Protein AF-A0AAU7Q497-F1 (afdb_monomer_lite)

Organism: NCBI:txid3157919

Secondary structure (DSSP, 8-state):
---SSSSS-TT-----S--PPPPHHHHHHHHHHHHSTT--TT--------SS---HHHHHHHHHHHHHH-GGGG-----

pLDDT: mean 80.64, std 21.04, range [35.56, 98.25]

Radius of gyration: 16.97 Å; chains: 1; bounding box: 32×35×43 Å

InterPro domains:
  IPR001242 Condensation domain [PF00668] (20-78)
  IPR023213 Chloramphenicol acetyltransferase-like domain superfamily [G3DSA:3.30.559.10] (10-79)

Structure (mmCIF, N/CA/C/O backbone):
data_AF-A0AAU7Q497-F1
#
_entry.id   AF-A0AAU7Q497-F1
#
loop_
_atom_site.group_PDB
_atom_site.id
_atom_site.type_symbol
_atom_site.label_atom_id
_atom_site.label_alt_id
_atom_site.label_comp_id
_atom_site.label_asym_id
_atom_site.label_entity_id
_atom_site.label_seq_id
_atom_site.pdbx_PDB_ins_code
_atom_site.Cartn_x
_atom_site.Cartn_y
_atom_site.Cartn_z
_atom_site.occupancy
_atom_site.B_iso_or_equiv
_atom_site.auth_seq_id
_atom_site.auth_comp_id
_atom_site.auth_asym_id
_atom_site.auth_atom_id
_atom_site.pdbx_PDB_model_num
ATOM 1 N N . MET A 1 1 ? -17.828 -21.800 -6.478 1.00 37.94 1 MET A N 1
ATOM 2 C CA . MET A 1 1 ? -16.615 -21.787 -7.320 1.00 37.94 1 MET A CA 1
ATOM 3 C C . MET A 1 1 ? -16.589 -20.439 -8.034 1.00 37.94 1 MET A C 1
ATOM 5 O O . MET A 1 1 ? -17.181 -20.283 -9.090 1.00 37.94 1 MET A O 1
ATOM 9 N N . THR A 1 2 ? -16.117 -19.413 -7.333 1.00 35.56 2 THR A N 1
ATOM 10 C CA . THR A 1 2 ? -16.355 -17.986 -7.612 1.00 35.56 2 THR A CA 1
ATOM 11 C C . THR A 1 2 ? -15.146 -17.363 -8.306 1.00 35.56 2 THR A C 1
ATOM 13 O O . THR A 1 2 ? -14.228 -16.924 -7.628 1.00 35.56 2 THR A O 1
ATOM 16 N N . GLU A 1 3 ? -15.160 -17.309 -9.639 1.00 36.53 3 GLU A N 1
ATOM 17 C CA . GLU A 1 3 ? -14.112 -16.648 -10.447 1.00 36.53 3 GLU A CA 1
ATOM 18 C C . GLU A 1 3 ? -14.655 -15.574 -11.412 1.00 36.53 3 GLU A C 1
ATOM 20 O O . GLU A 1 3 ? -13.936 -15.080 -12.271 1.00 36.53 3 GLU A O 1
ATOM 25 N N . GLN A 1 4 ? -15.918 -15.156 -11.277 1.00 36.50 4 GLN A N 1
ATOM 26 C CA . GLN A 1 4 ? -16.552 -14.261 -12.263 1.00 36.50 4 GLN A CA 1
ATOM 27 C C . GLN A 1 4 ? -16.847 -12.830 -11.786 1.00 36.50 4 GLN A C 1
ATOM 29 O O . GLN A 1 4 ? -17.341 -12.030 -12.568 1.00 36.50 4 GLN A O 1
ATOM 34 N N . VAL A 1 5 ? -16.505 -12.449 -10.550 1.00 44.22 5 VAL A N 1
ATOM 35 C CA . VAL A 1 5 ? -16.893 -11.126 -10.003 1.00 44.22 5 VAL A CA 1
ATOM 36 C C . VAL A 1 5 ? -15.838 -10.024 -10.242 1.00 44.22 5 VAL A C 1
ATOM 38 O O . VAL A 1 5 ? -16.117 -8.850 -10.024 1.00 44.22 5 VAL A O 1
ATOM 41 N N . PHE A 1 6 ? -14.639 -10.347 -10.747 1.00 40.50 6 PHE A N 1
ATOM 42 C CA . PHE A 1 6 ? -13.533 -9.374 -10.861 1.00 40.50 6 PHE A CA 1
ATOM 43 C C . PHE A 1 6 ? -13.298 -8.785 -12.268 1.00 40.50 6 PHE A C 1
ATOM 45 O O . PHE A 1 6 ? -12.335 -8.045 -12.451 1.00 40.50 6 PHE A O 1
ATOM 52 N N . ASN A 1 7 ? -14.153 -9.075 -13.262 1.00 44.81 7 ASN A N 1
ATOM 53 C CA . ASN A 1 7 ? -13.887 -8.717 -14.670 1.00 44.81 7 ASN A CA 1
ATOM 54 C C . ASN A 1 7 ? -14.885 -7.735 -15.328 1.00 44.81 7 ASN A C 1
ATOM 56 O O . ASN A 1 7 ? -14.815 -7.508 -16.531 1.00 44.81 7 ASN A O 1
ATOM 60 N N . GLU A 1 8 ? -15.808 -7.114 -14.584 1.00 38.62 8 GLU A N 1
ATOM 61 C CA . GLU A 1 8 ? -16.798 -6.191 -15.186 1.00 38.62 8 GLU A CA 1
ATOM 62 C C . GLU A 1 8 ? -16.606 -4.704 -14.839 1.00 38.62 8 GLU A C 1
ATOM 64 O O . GLU A 1 8 ? -17.282 -3.853 -15.412 1.00 38.62 8 GLU A O 1
ATOM 69 N N . ASN A 1 9 ? -15.635 -4.348 -13.988 1.00 39.31 9 ASN A N 1
ATOM 70 C CA . ASN A 1 9 ? -15.424 -2.957 -13.547 1.00 39.31 9 ASN A CA 1
ATOM 71 C C . ASN A 1 9 ? -14.183 -2.260 -14.130 1.00 39.31 9 ASN A C 1
ATOM 73 O O . ASN A 1 9 ? -13.832 -1.154 -13.722 1.00 39.31 9 ASN A O 1
ATOM 77 N N . SER A 1 10 ? -13.543 -2.845 -15.141 1.00 45.22 10 SER A N 1
ATOM 78 C CA . SER A 1 10 ? -12.335 -2.310 -15.790 1.00 45.22 10 SER A CA 1
ATOM 79 C C . SER A 1 10 ? -12.575 -1.056 -16.649 1.00 45.22 10 SER A C 1
ATOM 81 O O . SER A 1 10 ? -11.674 -0.636 -17.371 1.00 45.22 10 SER A O 1
ATOM 83 N N . ARG A 1 11 ? -13.774 -0.449 -16.638 1.00 50.03 11 ARG A N 1
ATOM 84 C CA . ARG A 1 11 ? -14.163 0.541 -17.660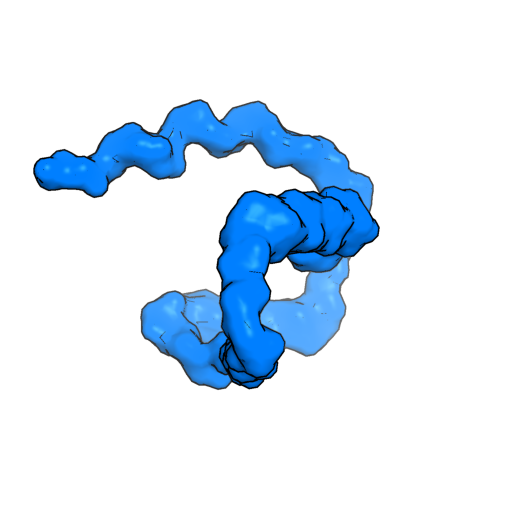 1.00 50.03 11 ARG A CA 1
ATOM 85 C C . ARG A 1 11 ? -14.188 2.012 -17.278 1.00 50.03 11 ARG A C 1
ATOM 87 O O . ARG A 1 11 ? -14.341 2.802 -18.203 1.00 50.03 11 ARG A O 1
ATOM 94 N N . ARG A 1 12 ? -13.968 2.421 -16.024 1.00 39.81 12 ARG A N 1
ATOM 95 C CA . ARG A 1 12 ? -13.680 3.835 -15.687 1.00 39.81 12 ARG A CA 1
ATOM 96 C C . ARG A 1 12 ? -12.833 3.946 -14.422 1.00 39.81 12 ARG A C 1
ATOM 98 O O . ARG A 1 12 ? -13.356 4.241 -13.352 1.00 39.81 12 ARG A O 1
ATOM 105 N N . LEU A 1 13 ? -11.520 3.759 -14.551 1.00 45.12 13 LEU A N 1
ATOM 106 C CA . LEU A 1 13 ? -10.620 4.421 -13.609 1.00 45.12 13 LEU A CA 1
ATOM 107 C C . LEU A 1 13 ? -10.807 5.939 -13.806 1.00 45.12 13 LEU A C 1
ATOM 109 O O . LEU A 1 13 ? -10.880 6.380 -14.959 1.00 45.12 13 LEU A O 1
ATOM 113 N N 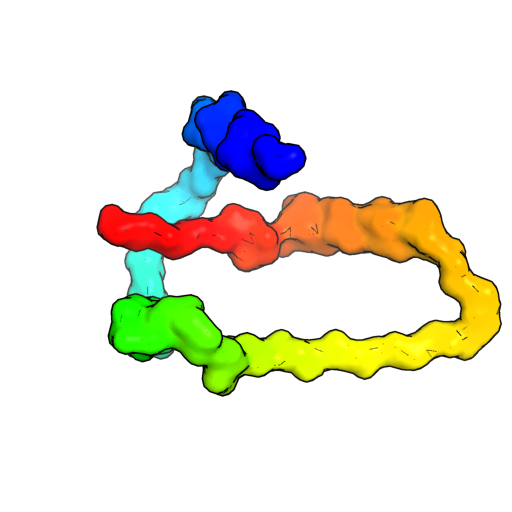. PRO A 1 14 ? -10.969 6.739 -12.738 1.00 47.34 14 PRO A N 1
ATOM 114 C CA . PRO A 1 14 ? -10.949 8.192 -12.866 1.00 47.34 14 PRO A CA 1
ATOM 115 C C . PRO A 1 14 ? -9.688 8.592 -13.638 1.00 47.34 14 PRO A C 1
ATOM 117 O O . PRO A 1 14 ? -8.623 8.034 -13.386 1.00 47.34 14 PRO A O 1
ATOM 120 N N . GLN A 1 15 ? -9.827 9.501 -14.607 1.00 51.28 15 GLN A N 1
ATOM 121 C CA . GLN A 1 15 ? -8.714 9.977 -15.432 1.00 51.28 15 GLN A CA 1
ATOM 122 C C . GLN A 1 15 ? -7.555 10.395 -14.516 1.00 51.28 15 GLN A C 1
ATOM 124 O O . GLN A 1 15 ? -7.694 11.341 -13.739 1.00 51.28 15 GLN A O 1
ATOM 129 N N . CYS A 1 16 ? -6.443 9.655 -14.565 1.00 50.00 16 CYS A N 1
ATOM 130 C CA . CYS A 1 16 ? -5.227 10.012 -13.846 1.00 50.00 16 CYS A CA 1
ATOM 131 C C . CYS A 1 16 ? -4.711 11.348 -14.410 1.00 50.00 16 CYS A C 1
ATOM 133 O O . CYS A 1 16 ? -4.594 11.471 -15.634 1.00 50.00 16 CYS A O 1
ATOM 135 N N . PRO A 1 17 ? -4.407 12.355 -13.577 1.00 48.53 17 PRO A N 1
ATOM 136 C CA . PRO A 1 17 ? -3.748 13.565 -14.039 1.00 48.53 17 PRO A CA 1
ATOM 137 C C . PRO A 1 17 ? -2.313 13.221 -14.466 1.00 48.53 17 PRO A C 1
ATOM 139 O O . PRO A 1 17 ? -1.423 13.087 -13.639 1.00 48.53 17 PRO A O 1
ATOM 142 N N . GLY A 1 18 ? -2.089 13.090 -15.774 1.00 57.84 18 GLY A N 1
ATOM 143 C CA . GLY A 1 18 ? -0.760 12.930 -16.361 1.00 57.84 18 GLY A CA 1
ATOM 144 C C . GLY A 1 18 ? -0.207 11.510 -16.258 1.00 57.84 18 GLY A C 1
ATOM 145 O O . GLY A 1 18 ? 0.053 10.978 -15.186 1.00 57.84 18 GLY A O 1
ATOM 146 N N . GLU A 1 19 ? 0.028 10.896 -17.409 1.00 64.19 19 GLU A N 1
ATOM 147 C CA . GLU A 1 19 ? 0.938 9.764 -17.532 1.00 64.19 19 GLU A CA 1
ATOM 148 C C . GLU A 1 19 ? 2.345 10.257 -17.159 1.00 64.19 19 GLU A C 1
ATOM 150 O O . GLU A 1 19 ? 3.014 10.948 -17.927 1.00 64.19 19 GLU A O 1
ATOM 155 N N . GLN A 1 20 ? 2.738 10.016 -15.909 1.00 73.38 20 GLN A N 1
ATOM 156 C CA . GLN A 1 20 ? 4.038 10.405 -15.376 1.00 73.38 20 GLN A CA 1
ATOM 157 C C . GLN A 1 20 ? 4.991 9.216 -15.459 1.00 73.38 20 GLN A C 1
ATOM 159 O O . GLN A 1 20 ? 4.630 8.087 -15.127 1.00 73.38 20 GLN A O 1
ATOM 164 N N . GLY A 1 21 ? 6.222 9.477 -15.902 1.00 82.62 21 GLY A N 1
ATOM 165 C CA . GLY A 1 21 ? 7.276 8.470 -15.901 1.00 82.62 21 GLY A CA 1
ATOM 166 C C . GLY A 1 21 ? 7.613 8.016 -14.480 1.00 82.62 21 GLY A C 1
ATOM 167 O O . GLY A 1 21 ? 7.579 8.810 -13.539 1.00 82.62 21 GLY A O 1
ATOM 168 N N . LEU A 1 22 ? 7.962 6.736 -14.336 1.00 87.06 22 LEU A N 1
ATOM 169 C CA . LEU A 1 22 ? 8.475 6.195 -13.080 1.00 87.06 22 LEU A CA 1
ATOM 170 C C . LEU A 1 22 ? 9.780 6.888 -12.690 1.00 87.06 22 LEU A C 1
ATOM 172 O O . LEU A 1 22 ? 10.637 7.133 -13.541 1.00 87.06 22 LEU A O 1
ATOM 176 N N . SER A 1 23 ? 9.975 7.118 -11.391 1.00 90.31 23 SER A N 1
ATOM 177 C CA . SER A 1 23 ? 11.318 7.398 -10.883 1.00 90.31 23 SER A CA 1
ATOM 178 C C . SER A 1 23 ? 12.237 6.190 -11.096 1.00 90.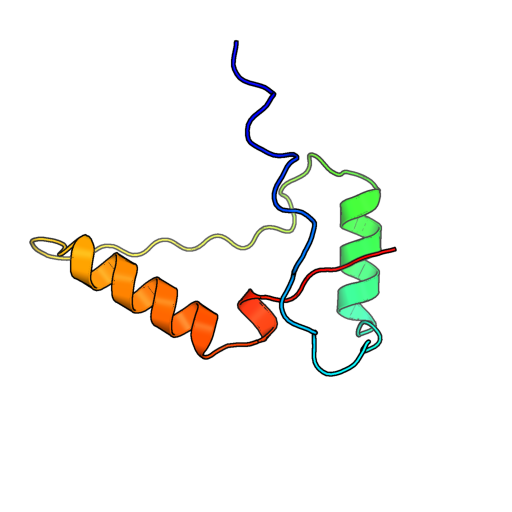31 23 SER A C 1
ATOM 180 O O . SER A 1 23 ? 11.774 5.053 -11.226 1.00 90.31 23 SER A O 1
ATOM 182 N N . GLU A 1 24 ? 13.554 6.403 -11.077 1.00 92.44 24 GLU A N 1
ATOM 183 C CA . GLU A 1 24 ? 14.539 5.322 -11.243 1.00 92.44 24 GLU A CA 1
ATOM 184 C C . GLU A 1 24 ? 14.347 4.190 -10.214 1.00 92.44 24 GLU A C 1
ATOM 186 O O . GLU A 1 24 ? 14.447 3.003 -10.541 1.00 92.44 24 GLU A O 1
ATOM 191 N N . GLN A 1 25 ? 13.997 4.539 -8.971 1.00 92.12 25 GLN A N 1
ATOM 192 C CA . GLN A 1 25 ? 13.725 3.571 -7.906 1.00 92.12 25 GLN A CA 1
ATOM 193 C C . GLN A 1 25 ? 12.413 2.815 -8.141 1.00 92.12 25 GLN A C 1
ATOM 195 O O . GLN A 1 25 ? 12.363 1.602 -7.934 1.00 92.12 25 GLN A O 1
ATOM 200 N N . GLN A 1 26 ? 11.362 3.500 -8.606 1.00 93.38 26 GLN A N 1
ATOM 201 C CA . GLN A 1 26 ? 10.096 2.853 -8.958 1.00 93.38 26 GLN A CA 1
ATOM 202 C C . GLN A 1 26 ? 10.276 1.894 -10.140 1.00 93.38 26 GLN A C 1
ATOM 204 O O . GLN A 1 26 ? 9.771 0.777 -10.089 1.00 93.38 26 GLN A O 1
ATOM 209 N N . ALA A 1 27 ? 11.044 2.279 -11.164 1.00 91.69 27 ALA A N 1
ATOM 210 C CA . ALA A 1 27 ? 11.356 1.420 -12.305 1.00 91.69 27 ALA A CA 1
ATOM 211 C C . ALA A 1 27 ? 12.153 0.171 -11.890 1.00 91.69 27 ALA A C 1
ATOM 213 O O . ALA A 1 27 ? 11.849 -0.933 -12.343 1.00 91.69 27 ALA A O 1
ATOM 214 N N . SER A 1 28 ? 13.120 0.326 -10.980 1.00 93.31 28 SER A N 1
ATOM 215 C CA . SER A 1 28 ? 13.911 -0.792 -10.446 1.00 93.31 28 SER A CA 1
ATOM 216 C C . SER A 1 28 ? 13.050 -1.777 -9.648 1.00 93.31 28 SER A C 1
ATOM 218 O O . SER A 1 28 ? 13.116 -2.983 -9.879 1.00 93.31 28 SER A O 1
ATOM 220 N N . LEU A 1 29 ? 12.195 -1.279 -8.748 1.00 92.44 29 LEU A N 1
ATOM 221 C CA . LEU A 1 29 ? 11.268 -2.125 -7.989 1.00 92.44 29 LEU A CA 1
ATOM 222 C C . LEU A 1 29 ? 10.221 -2.783 -8.893 1.00 92.44 29 LEU A C 1
ATOM 224 O O . LEU A 1 29 ? 9.912 -3.957 -8.713 1.00 92.44 29 LEU A O 1
ATOM 228 N N . TRP A 1 30 ? 9.717 -2.068 -9.900 1.00 90.94 30 TRP A N 1
ATOM 229 C CA . TRP A 1 30 ? 8.779 -2.616 -10.879 1.00 90.94 30 TRP A CA 1
ATOM 230 C C . TRP A 1 30 ? 9.394 -3.746 -11.708 1.00 90.94 30 TRP A C 1
ATOM 232 O O . TRP A 1 30 ? 8.738 -4.754 -11.974 1.00 90.94 30 TRP A O 1
ATOM 242 N N . PHE A 1 31 ? 10.666 -3.616 -12.089 1.00 91.50 31 PHE A N 1
ATOM 243 C CA . PHE A 1 31 ? 11.402 -4.690 -12.749 1.00 91.50 31 PHE A CA 1
ATOM 244 C C . PHE A 1 31 ? 11.518 -5.931 -11.851 1.00 91.50 31 PHE A C 1
ATOM 246 O O . PHE A 1 31 ? 11.224 -7.039 -12.301 1.00 91.50 31 PHE A O 1
ATOM 253 N N . LEU A 1 32 ? 11.877 -5.746 -10.577 1.00 92.00 32 LEU A N 1
ATOM 254 C CA . LEU A 1 32 ? 12.010 -6.838 -9.608 1.00 92.00 32 LEU A CA 1
ATOM 255 C C . LEU A 1 32 ? 10.672 -7.543 -9.345 1.00 92.00 32 LEU A C 1
ATOM 257 O O . LEU A 1 32 ? 10.612 -8.770 -9.397 1.00 92.00 32 LEU A O 1
ATOM 261 N N . ALA A 1 33 ? 9.587 -6.784 -9.170 1.00 90.25 33 ALA A N 1
ATOM 262 C CA . ALA A 1 33 ? 8.244 -7.331 -8.971 1.00 90.25 33 ALA A CA 1
ATOM 263 C C . ALA A 1 33 ? 7.767 -8.188 -10.160 1.00 90.25 33 ALA A C 1
ATOM 265 O O . ALA A 1 33 ? 6.995 -9.126 -9.987 1.00 90.25 33 ALA A O 1
ATOM 266 N N . ARG A 1 34 ? 8.242 -7.905 -11.381 1.00 90.25 34 ARG A N 1
ATOM 267 C CA . ARG A 1 34 ? 7.922 -8.701 -12.580 1.00 90.25 34 ARG A CA 1
ATOM 268 C C . ARG A 1 34 ? 8.739 -9.984 -12.704 1.00 90.25 34 ARG A C 1
ATOM 270 O O . ARG A 1 34 ? 8.308 -10.887 -13.416 1.00 90.25 34 ARG A O 1
ATOM 277 N N . LEU A 1 35 ? 9.908 -10.058 -12.071 1.00 93.75 35 LEU A N 1
ATOM 278 C CA . LEU A 1 35 ? 10.764 -11.244 -12.114 1.00 93.75 35 LEU A CA 1
ATOM 279 C C . LEU A 1 35 ? 10.236 -12.359 -11.198 1.00 93.75 35 LEU A C 1
ATOM 281 O O . LEU A 1 35 ? 10.378 -13.534 -11.528 1.00 93.75 35 LEU A O 1
ATOM 285 N N . ALA A 1 36 ? 9.606 -11.986 -10.082 1.00 91.69 36 ALA A N 1
ATOM 286 C CA . ALA A 1 36 ? 9.008 -12.899 -9.114 1.00 91.69 36 ALA A CA 1
ATOM 287 C C . ALA A 1 36 ? 7.655 -12.340 -8.620 1.00 91.69 36 ALA A C 1
ATOM 289 O O . ALA A 1 36 ? 7.598 -11.730 -7.554 1.00 91.69 36 ALA A O 1
ATOM 290 N N . PRO A 1 37 ? 6.562 -12.510 -9.389 1.00 86.56 37 PRO A N 1
ATOM 291 C CA . PRO A 1 37 ? 5.273 -11.871 -9.097 1.00 86.56 37 PRO A CA 1
ATOM 292 C C . PRO A 1 37 ? 4.596 -12.377 -7.818 1.00 86.56 37 PRO A C 1
ATOM 294 O O . PRO A 1 37 ? 3.800 -11.655 -7.223 1.00 86.56 37 PRO A O 1
ATOM 297 N N . ASP A 1 38 ? 4.924 -13.596 -7.389 1.00 91.31 38 ASP A N 1
ATOM 298 C CA . ASP A 1 38 ? 4.383 -14.202 -6.169 1.00 91.31 38 ASP A CA 1
ATOM 299 C C . ASP A 1 38 ? 5.235 -13.888 -4.923 1.00 91.31 38 ASP A C 1
ATOM 301 O O . ASP A 1 38 ? 4.901 -14.319 -3.818 1.00 91.31 38 ASP A O 1
ATOM 305 N N . ASP A 1 39 ? 6.342 -13.151 -5.082 1.00 91.56 39 ASP A N 1
ATOM 306 C CA . ASP A 1 39 ? 7.238 -12.797 -3.983 1.00 91.56 39 ASP A CA 1
ATOM 307 C C . ASP A 1 39 ? 6.784 -11.510 -3.275 1.00 91.56 39 ASP A C 1
ATOM 309 O O . ASP A 1 39 ? 6.581 -10.454 -3.877 1.00 91.56 39 ASP A O 1
ATOM 313 N N . ALA A 1 40 ? 6.653 -11.595 -1.953 1.00 90.62 40 ALA A N 1
ATOM 314 C CA . ALA A 1 40 ? 6.255 -10.496 -1.084 1.00 90.62 40 ALA A CA 1
ATOM 315 C C . ALA A 1 40 ? 7.448 -9.705 -0.517 1.00 90.62 40 ALA A C 1
ATOM 317 O O . ALA A 1 40 ? 7.234 -8.823 0.316 1.00 90.62 40 ALA A O 1
ATOM 318 N N . ALA A 1 41 ?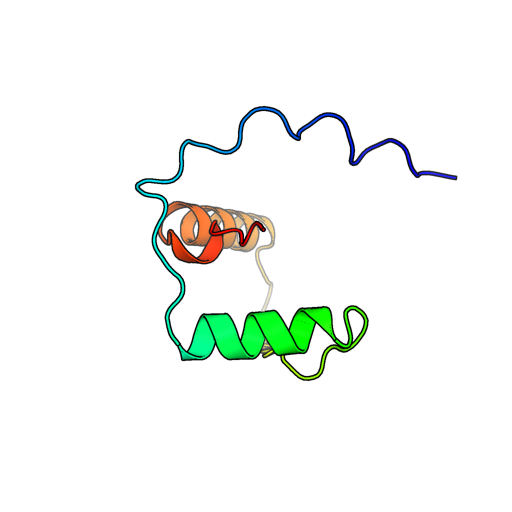 8.687 -9.993 -0.936 1.00 91.88 41 ALA A N 1
ATOM 319 C CA . ALA A 1 41 ? 9.913 -9.391 -0.399 1.00 91.88 41 ALA A CA 1
ATOM 320 C C . ALA A 1 41 ? 9.912 -7.850 -0.365 1.00 91.88 41 ALA A C 1
ATOM 322 O O . ALA A 1 41 ? 10.570 -7.252 0.487 1.00 91.88 41 ALA A O 1
ATOM 323 N N . TYR A 1 42 ? 9.159 -7.201 -1.258 1.00 89.75 42 TYR A N 1
ATOM 324 C CA . TYR A 1 42 ? 9.077 -5.739 -1.365 1.00 89.75 42 TYR A CA 1
ATOM 325 C C . TYR A 1 42 ? 7.820 -5.131 -0.720 1.00 89.75 42 TYR A C 1
ATOM 327 O O . TYR A 1 42 ? 7.580 -3.929 -0.847 1.00 89.75 42 TYR A O 1
ATOM 335 N N . ASN A 1 43 ? 7.030 -5.927 0.007 1.00 92.19 43 ASN A N 1
ATOM 336 C CA . ASN A 1 43 ? 5.887 -5.436 0.771 1.00 92.19 43 ASN A CA 1
ATOM 337 C C . ASN A 1 43 ? 6.342 -4.879 2.123 1.00 92.19 43 ASN A C 1
ATOM 339 O O . ASN A 1 43 ? 6.864 -5.600 2.972 1.00 92.19 43 ASN A O 1
ATOM 343 N N . ILE A 1 44 ? 6.071 -3.597 2.364 1.00 93.44 44 ILE A N 1
ATOM 344 C CA . ILE A 1 44 ? 6.257 -2.980 3.681 1.00 93.44 44 ILE A CA 1
ATOM 345 C C . ILE A 1 44 ? 4.930 -3.072 4.434 1.00 93.44 44 ILE A C 1
ATOM 347 O O . ILE A 1 44 ? 3.979 -2.355 4.126 1.00 93.44 44 ILE A O 1
ATOM 351 N N . ALA A 1 45 ? 4.864 -3.959 5.426 1.00 94.38 45 ALA A N 1
ATOM 352 C CA . ALA A 1 45 ? 3.691 -4.132 6.275 1.00 94.38 45 ALA A CA 1
ATOM 353 C C . ALA A 1 45 ? 3.870 -3.418 7.620 1.00 94.38 45 ALA A C 1
ATOM 355 O O . ALA A 1 45 ? 4.930 -3.484 8.243 1.00 94.38 45 ALA A O 1
ATOM 356 N N . CYS A 1 46 ? 2.810 -2.773 8.099 1.00 95.00 46 CYS A N 1
ATOM 357 C CA . CYS A 1 46 ? 2.749 -2.216 9.444 1.00 95.00 46 CYS A CA 1
ATOM 358 C C . CYS A 1 46 ? 1.458 -2.652 10.145 1.00 95.00 46 CYS A C 1
ATOM 360 O O . CYS A 1 46 ? 0.437 -2.904 9.508 1.00 95.00 46 CYS A O 1
ATOM 362 N N . ALA A 1 47 ? 1.515 -2.752 11.471 1.00 94.94 47 ALA A N 1
ATOM 363 C CA . ALA A 1 47 ? 0.369 -3.068 12.311 1.00 94.94 47 ALA A CA 1
ATOM 364 C C . ALA A 1 47 ? 0.335 -2.111 13.502 1.00 94.94 47 ALA A C 1
ATOM 366 O O . ALA A 1 47 ? 1.374 -1.775 14.073 1.00 94.94 47 ALA A O 1
ATOM 367 N N . CYS A 1 48 ? -0.863 -1.684 13.890 1.00 92.62 48 CYS A N 1
ATOM 368 C CA . CYS A 1 48 ? -1.085 -0.867 15.073 1.00 92.62 48 CYS A CA 1
ATOM 369 C C . CYS A 1 48 ? -2.075 -1.554 16.015 1.00 92.62 48 CYS A C 1
ATOM 371 O O . CYS A 1 48 ? -2.934 -2.332 15.597 1.00 92.62 48 CYS A O 1
ATOM 373 N N . ARG A 1 49 ? -1.933 -1.278 17.312 1.00 94.38 49 ARG A N 1
ATOM 374 C CA . ARG A 1 49 ? -2.839 -1.772 18.349 1.00 94.38 49 ARG A CA 1
ATOM 375 C C . ARG A 1 49 ? -3.757 -0.638 18.782 1.00 94.38 49 ARG A C 1
ATOM 377 O O . ARG A 1 49 ? -3.270 0.405 19.207 1.00 94.38 49 ARG A O 1
ATOM 384 N N . SER A 1 50 ? -5.065 -0.867 18.705 1.00 92.75 50 SER A N 1
ATOM 385 C CA . SER A 1 50 ? -6.051 -0.003 19.356 1.00 92.75 50 SER A CA 1
ATOM 386 C C . SER A 1 50 ? -6.161 -0.368 20.835 1.00 92.75 50 SER A C 1
ATOM 388 O O . 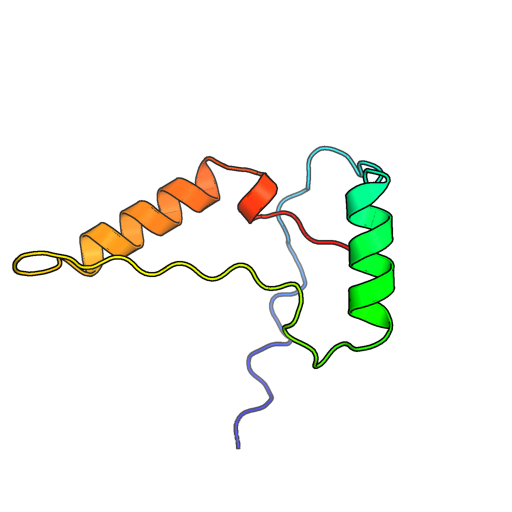SER A 1 50 ? -6.154 -1.552 21.183 1.00 92.75 50 SER A O 1
ATOM 390 N N . PHE A 1 51 ? -6.275 0.638 21.698 1.00 93.44 51 PHE A N 1
ATOM 391 C CA . PHE A 1 51 ? -6.595 0.453 23.109 1.00 93.44 51 PHE A CA 1
ATOM 392 C C . PHE A 1 51 ? -8.056 0.855 23.316 1.00 93.44 51 PHE A C 1
ATOM 394 O O . PHE A 1 51 ? -8.397 2.023 23.154 1.00 93.44 51 PHE A O 1
ATOM 401 N N . GLY A 1 52 ? -8.911 -0.114 23.649 1.00 92.31 52 GLY A N 1
ATOM 402 C CA . GLY A 1 52 ? -10.360 0.086 23.766 1.00 92.31 52 GLY A CA 1
ATOM 403 C C . GLY A 1 52 ? -11.145 -0.400 22.546 1.00 92.31 52 GLY A C 1
ATOM 404 O O . GLY A 1 52 ? -10.598 -1.063 21.660 1.00 92.31 52 GLY A O 1
ATOM 405 N N . GLU A 1 53 ? -12.445 -0.100 22.527 1.00 94.44 53 GLU A N 1
ATOM 406 C CA . GLU A 1 53 ? -13.329 -0.489 21.427 1.00 94.44 53 GLU A CA 1
ATOM 407 C C . GLU A 1 53 ? -12.974 0.273 20.148 1.00 94.44 53 GLU A C 1
ATOM 409 O O . GLU A 1 53 ? -12.830 1.496 20.137 1.00 94.44 53 GLU A O 1
ATOM 414 N N . LEU A 1 54 ? -12.804 -0.474 19.058 1.00 95.62 54 LEU A N 1
ATOM 415 C CA . LEU A 1 54 ? -12.529 0.083 17.742 1.00 95.62 54 LEU A CA 1
ATOM 416 C C . LEU A 1 54 ? -13.848 0.298 16.998 1.00 95.62 54 LEU A C 1
ATOM 418 O O . LEU A 1 54 ? -14.538 -0.664 16.660 1.00 95.62 54 LEU A O 1
ATOM 422 N N . ASP A 1 55 ? -14.158 1.553 16.687 1.00 96.50 55 ASP A N 1
ATOM 423 C CA . ASP A 1 55 ? -15.2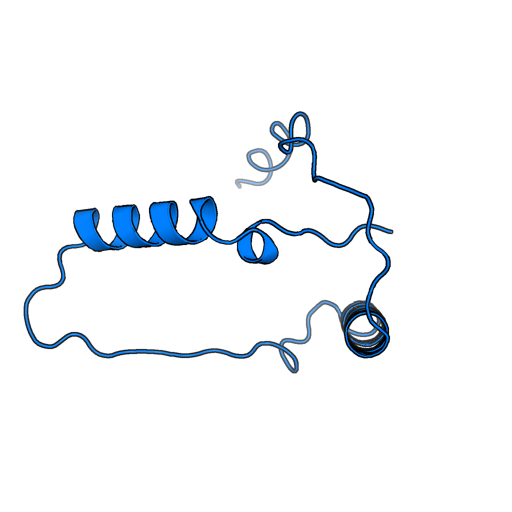69 1.907 15.805 1.00 96.50 55 ASP A CA 1
ATOM 424 C C . ASP A 1 55 ? -14.908 1.563 14.347 1.00 96.50 55 ASP A C 1
ATOM 426 O O . ASP A 1 55 ? -14.162 2.273 13.663 1.00 96.50 55 ASP A O 1
ATOM 430 N N . ILE A 1 56 ? -15.406 0.414 13.882 1.00 96.81 56 ILE A N 1
ATOM 431 C CA . ILE A 1 56 ? -15.153 -0.102 12.531 1.00 96.81 56 ILE A CA 1
ATOM 432 C C . ILE A 1 56 ? -15.752 0.805 11.438 1.00 96.81 56 ILE A C 1
ATOM 434 O O . ILE A 1 56 ? -15.045 1.066 10.457 1.00 96.81 56 ILE A O 1
ATOM 438 N N . PRO A 1 57 ? -17.005 1.298 11.550 1.00 97.94 57 PRO A N 1
ATOM 439 C CA . PRO A 1 57 ? -17.530 2.318 10.642 1.00 97.94 57 PRO A CA 1
ATOM 440 C C . PRO A 1 57 ? -16.627 3.553 10.515 1.00 97.94 57 PRO A C 1
ATOM 442 O O . PRO A 1 57 ? -16.266 3.929 9.399 1.00 97.94 57 PRO A O 1
ATOM 445 N N . ALA A 1 58 ? -16.186 4.133 11.635 1.00 97.06 58 ALA A N 1
ATOM 446 C CA . ALA A 1 58 ? -15.329 5.316 11.616 1.00 97.06 58 ALA A CA 1
ATOM 447 C C . ALA A 1 58 ? -13.958 5.035 10.979 1.00 97.06 58 ALA A C 1
ATOM 449 O O . ALA A 1 58 ? -13.447 5.854 10.210 1.00 97.06 58 ALA A O 1
ATOM 450 N N . LEU A 1 59 ? -13.368 3.862 11.245 1.00 96.62 59 LEU A N 1
ATOM 451 C CA . LEU A 1 59 ? -12.115 3.444 10.611 1.00 96.62 59 LEU A CA 1
ATOM 452 C C . LEU A 1 59 ? -12.268 3.316 9.090 1.00 96.62 59 LEU A C 1
ATOM 454 O O . LEU A 1 59 ? -11.398 3.764 8.341 1.00 96.62 59 LEU A O 1
ATOM 458 N N . ARG A 1 60 ? -13.375 2.732 8.622 1.00 97.69 60 ARG A N 1
ATOM 459 C CA . ARG A 1 60 ? -13.669 2.607 7.188 1.00 97.69 60 ARG A CA 1
ATOM 460 C C . ARG A 1 60 ? -13.753 3.979 6.521 1.00 97.69 60 ARG A C 1
ATOM 462 O O . ARG A 1 60 ? -13.111 4.187 5.491 1.00 97.69 60 ARG A O 1
ATOM 469 N N . ASP A 1 61 ? -14.479 4.914 7.122 1.00 98.25 61 ASP A N 1
ATOM 470 C CA . ASP A 1 61 ? -14.617 6.275 6.596 1.00 98.25 61 ASP A CA 1
ATOM 471 C C . ASP A 1 61 ? -13.279 7.022 6.580 1.00 98.25 61 ASP A C 1
ATOM 473 O O . ASP A 1 61 ? -12.965 7.733 5.620 1.00 98.25 61 ASP A O 1
ATOM 477 N N . ALA A 1 62 ? -12.448 6.826 7.606 1.00 97.31 62 ALA A N 1
ATOM 478 C CA . ALA A 1 62 ? -11.103 7.385 7.653 1.00 97.31 62 ALA A CA 1
ATOM 479 C C . ALA A 1 62 ? -10.219 6.853 6.511 1.00 97.31 62 ALA A C 1
ATOM 481 O O . ALA A 1 62 ? -9.530 7.642 5.860 1.00 97.31 62 ALA A O 1
ATOM 482 N N . MET A 1 63 ? -10.274 5.548 6.221 1.00 96.94 63 MET A N 1
ATOM 483 C CA . MET A 1 63 ? -9.528 4.943 5.111 1.00 96.94 63 MET A CA 1
ATOM 484 C C . MET A 1 63 ? -9.999 5.476 3.754 1.00 96.94 63 MET A C 1
ATOM 486 O O . MET A 1 63 ? -9.175 5.883 2.938 1.00 96.94 63 MET A O 1
ATOM 490 N N . LEU A 1 64 ? -11.315 5.576 3.537 1.00 97.50 64 LEU A N 1
ATOM 491 C CA . LEU A 1 64 ? -11.880 6.154 2.311 1.00 97.50 64 LEU A CA 1
ATOM 492 C C . LEU A 1 64 ? -11.439 7.610 2.109 1.00 97.50 64 LEU A C 1
ATOM 494 O O . LEU A 1 64 ? -11.039 8.001 1.009 1.00 97.50 64 LEU A O 1
ATOM 498 N N . ARG A 1 65 ? -11.447 8.410 3.180 1.00 97.50 65 ARG A N 1
ATOM 499 C CA . ARG A 1 65 ? -10.949 9.793 3.158 1.00 97.50 65 ARG A CA 1
ATOM 500 C C . ARG A 1 65 ? -9.457 9.868 2.845 1.00 97.50 65 ARG A C 1
ATOM 502 O O . ARG A 1 65 ? -9.038 10.767 2.117 1.00 97.50 65 ARG A O 1
ATOM 509 N N . LEU A 1 66 ? -8.654 8.943 3.371 1.00 97.06 66 LEU A N 1
ATOM 510 C CA . LEU A 1 66 ? -7.218 8.887 3.112 1.00 97.06 66 LEU A CA 1
ATOM 511 C C . LEU A 1 66 ? -6.932 8.607 1.630 1.00 97.06 66 LEU A C 1
ATOM 513 O O . LEU A 1 66 ? -6.171 9.355 1.017 1.00 97.06 66 LEU A O 1
ATOM 517 N N . THR A 1 67 ? -7.591 7.602 1.047 1.00 95.75 67 THR A N 1
ATOM 518 C CA . THR A 1 67 ? -7.479 7.263 -0.381 1.00 95.75 67 THR A CA 1
ATOM 519 C C . THR A 1 67 ? -7.995 8.385 -1.285 1.00 95.75 67 THR A C 1
ATOM 521 O O . THR A 1 67 ? -7.413 8.659 -2.332 1.00 95.75 67 THR A O 1
ATOM 524 N N . GLY A 1 68 ? -9.064 9.081 -0.881 1.00 94.56 68 GLY A N 1
ATOM 525 C CA . GLY A 1 68 ? -9.573 10.244 -1.612 1.00 94.56 68 GLY A CA 1
ATOM 526 C C . GLY A 1 68 ? -8.595 11.425 -1.620 1.00 94.56 68 GLY A C 1
ATOM 527 O O . GLY A 1 68 ? -8.434 12.081 -2.646 1.00 94.56 68 GLY A O 1
ATOM 528 N N . ARG A 1 69 ? -7.909 11.671 -0.495 1.00 95.81 69 ARG A N 1
ATOM 529 C CA . ARG A 1 69 ? -6.965 12.788 -0.327 1.00 95.81 69 ARG A CA 1
ATOM 530 C C . ARG A 1 69 ? -5.606 12.552 -0.990 1.00 95.81 69 ARG A C 1
ATOM 532 O O . ARG A 1 69 ? -5.017 13.508 -1.482 1.00 95.81 69 ARG A O 1
ATOM 539 N N . HIS A 1 70 ? -5.095 11.321 -0.972 1.00 95.56 70 HIS A N 1
ATOM 540 C CA . HIS A 1 70 ? -3.742 11.008 -1.442 1.00 95.56 70 HIS A CA 1
ATOM 541 C C . HIS A 1 70 ? -3.764 10.292 -2.785 1.00 95.56 70 HIS A C 1
ATOM 543 O O . HIS A 1 70 ? -4.215 9.154 -2.888 1.00 95.56 70 HIS A O 1
ATOM 549 N N . GLU A 1 71 ? -3.229 10.946 -3.813 1.00 90.75 71 GLU A N 1
ATOM 550 C CA . GLU A 1 71 ? -3.175 10.402 -5.173 1.00 90.75 71 GLU A CA 1
ATOM 551 C C . GLU A 1 71 ? -2.364 9.104 -5.268 1.00 90.75 71 GLU A C 1
ATOM 553 O O . GLU A 1 71 ? -2.817 8.164 -5.913 1.00 90.75 71 GLU A O 1
ATOM 558 N N . VAL A 1 72 ? -1.239 9.009 -4.550 1.00 90.62 72 VAL A N 1
ATOM 559 C CA . VAL A 1 72 ? -0.354 7.828 -4.561 1.00 90.62 72 VAL A CA 1
ATOM 560 C C . VAL A 1 72 ? -1.065 6.527 -4.164 1.00 90.62 72 VAL A C 1
ATOM 562 O O . VAL A 1 72 ? -0.709 5.457 -4.641 1.00 90.62 72 VAL A O 1
ATOM 565 N N . LEU A 1 73 ? -2.113 6.604 -3.332 1.00 93.19 73 LEU A N 1
ATOM 566 C CA . LEU A 1 73 ? -2.912 5.441 -2.919 1.00 93.19 73 LEU A CA 1
ATOM 567 C C . LEU A 1 73 ? -3.908 4.977 -3.996 1.00 93.19 73 LEU A C 1
ATOM 569 O O . LEU A 1 73 ? -4.571 3.958 -3.823 1.00 93.19 73 LEU A O 1
ATOM 573 N N . ARG A 1 74 ? -4.048 5.743 -5.081 1.00 92.00 74 ARG A N 1
ATOM 574 C CA . ARG A 1 74 ? -4.897 5.452 -6.245 1.00 92.00 74 ARG A CA 1
ATOM 575 C C . ARG A 1 74 ? -4.078 5.244 -7.521 1.00 92.00 74 ARG A C 1
ATOM 577 O O . ARG A 1 74 ? -4.664 5.042 -8.582 1.00 92.00 74 ARG A O 1
ATOM 584 N N . SER A 1 75 ? -2.751 5.316 -7.434 1.00 89.62 75 SER A N 1
ATOM 585 C CA . SER A 1 75 ? -1.859 5.118 -8.572 1.00 89.62 75 SER A CA 1
ATOM 586 C C . SER A 1 75 ? -1.787 3.644 -8.963 1.00 89.62 75 SER A C 1
ATOM 588 O O . SER A 1 75 ? -1.768 2.755 -8.113 1.00 89.62 75 SER A O 1
ATOM 590 N N . VAL A 1 76 ? -1.716 3.395 -10.268 1.00 89.06 76 VAL A N 1
ATOM 591 C CA . VAL A 1 76 ? -1.532 2.064 -10.850 1.00 89.06 76 VAL A CA 1
ATOM 592 C C . VAL A 1 76 ? -0.383 2.108 -11.848 1.00 89.06 76 VAL A C 1
ATOM 594 O O . VAL A 1 76 ? -0.247 3.078 -12.593 1.00 89.06 76 VAL A O 1
ATOM 597 N N . PHE A 1 77 ? 0.436 1.059 -11.868 1.00 85.00 77 PHE A N 1
ATOM 598 C CA . PHE A 1 77 ? 1.506 0.893 -12.849 1.00 85.00 77 PHE A CA 1
ATOM 599 C C . PHE A 1 77 ? 1.002 0.008 -13.985 1.00 85.00 77 PHE A C 1
ATOM 601 O O . PHE A 1 77 ? 0.520 -1.101 -13.753 1.00 85.00 77 PHE A O 1
ATOM 608 N N . TYR A 1 78 ? 1.095 0.507 -15.211 1.00 77.81 78 TYR A N 1
ATOM 609 C CA . TYR A 1 78 ? 0.762 -0.226 -16.427 1.00 77.81 78 TYR A CA 1
ATOM 610 C C . TYR A 1 78 ? 1.998 -0.336 -17.322 1.00 77.81 78 TYR A C 1
ATOM 612 O O . TYR A 1 78 ? 3.041 0.258 -17.049 1.00 77.81 78 TYR A O 1
ATOM 620 N N . ARG A 1 79 ? 1.904 -1.219 -18.315 1.00 63.91 79 ARG A N 1
ATOM 621 C CA . ARG A 1 79 ? 3.002 -1.584 -19.209 1.00 63.91 79 ARG A CA 1
ATOM 622 C C . ARG A 1 79 ? 3.206 -0.557 -20.309 1.00 63.91 79 ARG A C 1
ATOM 624 O O . ARG A 1 79 ? 2.178 -0.152 -20.888 1.00 63.91 79 ARG A O 1
#

Sequence (79 aa):
MTEQVFNENSRRLPQCPGEQGLSEQQASLWFLARLAPDDAAYNIACACRSFGELDIPALRDAMLRLTGRHEVLRSVFYR

Foldseek 3Di:
DDDPPPPPPPPDDDDDDDPDDDDPVRVVVVVVCVVPVPDCPPPDDDDDDDDDDDDPVVVVVVVVVVCVVDVVNSDDDDD